Protein AF-A0A356E7Z2-F1 (afdb_monomer_lite)

pLDDT: mean 77.36, std 16.44, range [44.91, 97.31]

Secondary structure (DSSP, 8-state):
------SEEE-TTSS-EEE-TTTTS-HHHHHHHHHHTT--PPPTTSS---TT-HHHHHHHHHHHHHHHSTTHHHHHHHHTTS--GGGTT-TTTS-SSS--TT---TT----TTSSPP---SS-----TT-----TTSS---------

Sequence (147 aa):
KLKSMPPKLISDDGKHIVIRPLAYCKEKDIEKYSVIKKFPIIPCNLCGSQPNLQRQVVKEMLQKWDRQYPGRIETMFSAMQNVTLSHLCDPKLFDFKGIKRGQSISGVEGDIAFDKEELPTTPYVMDEDEEPSDFSAEKRINFKAVE

Structure (mmCIF, N/CA/C/O backbone):
data_AF-A0A356E7Z2-F1
#
_entry.id   AF-A0A356E7Z2-F1
#
loop_
_atom_site.group_PDB
_atom_site.id
_atom_site.type_symbol
_atom_site.label_atom_id
_atom_site.label_alt_id
_atom_site.label_comp_id
_atom_site.label_asym_id
_atom_site.label_entity_id
_atom_site.label_seq_id
_atom_site.pdbx_PDB_ins_code
_atom_site.Cartn_x
_atom_site.Cartn_y
_atom_site.Cartn_z
_atom_site.occupancy
_atom_site.B_iso_or_equiv
_atom_site.auth_seq_id
_atom_site.auth_comp_id
_atom_site.auth_asym_id
_atom_site.auth_atom_id
_atom_site.pdbx_PDB_model_num
ATOM 1 N N . LYS A 1 1 ? 14.498 4.094 -2.575 1.00 65.25 1 LYS A N 1
ATOM 2 C CA . LYS A 1 1 ? 13.998 2.696 -2.641 1.00 65.25 1 LYS A CA 1
ATOM 3 C C . LYS A 1 1 ? 12.510 2.717 -2.349 1.00 65.25 1 LYS A C 1
ATOM 5 O O . LYS A 1 1 ? 12.143 3.232 -1.300 1.00 65.25 1 LYS A O 1
ATOM 10 N N . LEU A 1 2 ? 11.685 2.189 -3.249 1.00 78.25 2 LEU A N 1
ATOM 11 C CA . LEU A 1 2 ? 10.263 1.996 -2.983 1.00 78.25 2 LEU A CA 1
ATOM 12 C C . LEU A 1 2 ? 10.115 0.801 -2.029 1.00 78.25 2 LEU A C 1
ATOM 14 O O . LEU A 1 2 ? 10.628 -0.278 -2.312 1.00 78.25 2 LEU A O 1
ATOM 18 N N . LYS A 1 3 ? 9.483 1.005 -0.873 1.00 79.38 3 LYS A N 1
ATOM 19 C CA . LYS A 1 3 ? 9.117 -0.069 0.054 1.00 79.38 3 LYS A CA 1
ATOM 20 C C . LYS A 1 3 ? 7.636 0.075 0.354 1.00 79.38 3 LYS A C 1
ATOM 22 O O . LYS A 1 3 ? 7.227 1.070 0.949 1.00 79.38 3 LYS A O 1
ATOM 27 N N . SER A 1 4 ? 6.842 -0.900 -0.064 1.00 80.00 4 SER A N 1
ATOM 28 C CA . SER A 1 4 ? 5.474 -1.020 0.424 1.00 80.00 4 SER A CA 1
ATOM 29 C C . SER A 1 4 ? 5.487 -1.594 1.845 1.00 80.00 4 SER A C 1
ATOM 31 O O . SER A 1 4 ? 6.489 -2.142 2.311 1.00 80.00 4 SER A O 1
ATOM 33 N N . MET A 1 5 ? 4.375 -1.450 2.562 1.00 84.69 5 MET A N 1
ATOM 34 C CA . MET A 1 5 ? 4.116 -2.174 3.805 1.00 84.69 5 MET A CA 1
ATOM 35 C C . MET A 1 5 ? 3.242 -3.395 3.471 1.00 84.69 5 MET A C 1
ATOM 37 O O . MET A 1 5 ? 2.025 -3.316 3.639 1.00 84.69 5 MET A O 1
ATOM 41 N N . PRO A 1 6 ? 3.816 -4.511 2.974 1.00 89.69 6 PRO A N 1
ATOM 42 C CA . PRO A 1 6 ? 3.029 -5.628 2.456 1.00 89.69 6 PRO A CA 1
ATOM 43 C C . PRO A 1 6 ? 2.195 -6.305 3.557 1.00 89.69 6 PRO A C 1
ATOM 45 O O . PRO A 1 6 ? 2.513 -6.172 4.743 1.00 89.69 6 PRO A O 1
ATOM 48 N N . PRO A 1 7 ? 1.152 -7.074 3.200 1.00 92.62 7 PRO A N 1
ATOM 49 C CA . PRO A 1 7 ? 0.306 -7.771 4.172 1.00 92.62 7 PRO A CA 1
ATOM 50 C C . PRO A 1 7 ? 1.072 -8.724 5.099 1.00 92.62 7 PRO A C 1
ATOM 52 O O . PRO A 1 7 ? 0.665 -8.941 6.238 1.00 92.62 7 PRO A O 1
ATOM 55 N N . LYS A 1 8 ? 2.194 -9.273 4.626 1.00 93.94 8 LYS A N 1
ATOM 56 C CA . LYS A 1 8 ? 3.084 -10.148 5.386 1.00 93.94 8 LYS A CA 1
ATOM 57 C C . LYS A 1 8 ? 4.529 -9.745 5.114 1.00 93.94 8 LYS A C 1
ATOM 59 O O . LYS A 1 8 ? 4.921 -9.643 3.955 1.00 93.94 8 LYS A O 1
ATOM 64 N N . LEU A 1 9 ? 5.315 -9.518 6.162 1.00 93.12 9 LEU A N 1
ATOM 65 C CA . LEU A 1 9 ? 6.764 -9.330 6.053 1.00 93.12 9 LEU A CA 1
ATOM 66 C C . LEU A 1 9 ? 7.493 -9.988 7.216 1.00 93.12 9 LEU A C 1
ATOM 68 O O . LEU A 1 9 ? 6.930 -10.166 8.293 1.00 93.12 9 LEU A O 1
ATOM 72 N N . ILE A 1 10 ? 8.761 -10.298 6.994 1.00 92.75 10 ILE A N 1
ATOM 73 C CA . ILE A 1 10 ? 9.694 -10.670 8.053 1.00 92.75 10 ILE A CA 1
ATOM 74 C C . ILE A 1 10 ? 10.286 -9.369 8.611 1.00 92.75 10 ILE A C 1
ATOM 76 O O . ILE A 1 10 ? 10.579 -8.446 7.850 1.00 92.75 10 ILE A O 1
ATOM 80 N N . SER A 1 11 ? 10.390 -9.275 9.933 1.00 90.75 11 SER A N 1
ATOM 81 C CA . SER A 1 11 ? 11.056 -8.172 10.629 1.00 90.75 11 SER A CA 1
ATOM 82 C C . SER A 1 11 ? 12.530 -8.084 10.222 1.00 90.75 11 SER A C 1
ATOM 84 O O . SER A 1 11 ? 13.140 -9.099 9.890 1.00 90.75 11 SER A O 1
ATOM 86 N N . ASP A 1 12 ? 13.121 -6.889 10.272 1.00 88.25 12 ASP A N 1
ATOM 87 C CA . ASP A 1 12 ? 14.522 -6.678 9.875 1.00 88.25 12 ASP A CA 1
ATOM 88 C C . ASP A 1 12 ? 15.506 -7.516 10.724 1.00 88.25 12 ASP A C 1
ATOM 90 O O . ASP A 1 12 ? 16.578 -7.882 10.251 1.00 88.25 12 ASP A O 1
ATOM 94 N N . ASP A 1 13 ? 15.127 -7.866 11.960 1.00 92.50 13 ASP A N 1
ATOM 95 C CA . ASP A 1 13 ? 15.891 -8.738 12.865 1.00 92.50 13 ASP A CA 1
ATOM 96 C C . ASP A 1 13 ? 15.662 -10.245 12.634 1.00 92.50 13 ASP A C 1
ATOM 98 O O . ASP A 1 13 ? 16.261 -11.073 13.321 1.00 92.50 13 ASP A O 1
ATOM 102 N N . GLY A 1 14 ? 14.778 -10.613 11.701 1.00 91.75 14 GLY A N 1
ATOM 103 C CA . GLY A 1 14 ? 14.445 -11.995 11.349 1.00 91.75 14 GLY A CA 1
ATOM 104 C C . GLY A 1 14 ? 13.639 -12.766 12.399 1.00 91.75 14 GLY A C 1
ATOM 105 O O . GLY A 1 14 ? 13.282 -13.916 12.155 1.00 91.75 14 GLY A O 1
ATOM 106 N N . LYS A 1 15 ? 13.330 -12.168 13.557 1.00 95.00 15 LYS A N 1
ATOM 107 C CA .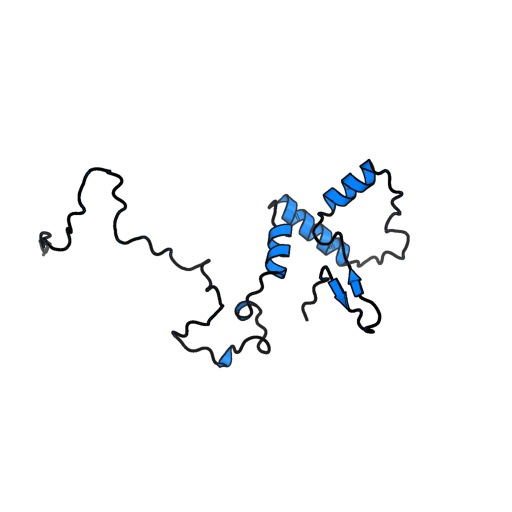 LYS A 1 15 ? 12.712 -12.882 14.690 1.00 95.00 15 LYS A CA 1
ATOM 108 C C . LYS A 1 15 ? 11.200 -12.986 14.588 1.00 95.00 15 LYS A C 1
ATOM 110 O O . LYS A 1 15 ? 10.603 -13.905 15.142 1.00 95.00 15 LYS A O 1
ATOM 115 N N . HIS A 1 16 ? 10.574 -12.039 13.897 1.00 95.62 16 HIS A N 1
ATOM 116 C CA . HIS A 1 16 ? 9.123 -11.927 13.843 1.00 95.62 16 HIS A CA 1
ATOM 117 C C . HIS A 1 16 ? 8.613 -11.880 12.411 1.00 95.62 16 HIS A C 1
ATOM 119 O O . HIS A 1 16 ? 9.234 -11.293 11.525 1.00 95.62 16 HIS A O 1
ATOM 125 N N . ILE A 1 17 ? 7.425 -12.446 12.209 1.00 95.00 17 ILE A N 1
ATOM 126 C CA . ILE A 1 17 ? 6.636 -12.258 10.996 1.00 95.00 17 ILE A CA 1
ATOM 127 C C . ILE A 1 17 ? 5.516 -11.279 11.335 1.00 95.00 17 ILE A C 1
ATOM 129 O O . ILE A 1 17 ? 4.648 -11.569 12.155 1.00 95.00 17 ILE A O 1
ATOM 133 N N . VAL A 1 18 ? 5.530 -10.115 10.695 1.00 93.81 18 VAL A N 1
ATOM 134 C CA . VAL A 1 18 ? 4.476 -9.110 10.824 1.00 93.81 18 VAL A CA 1
ATOM 135 C C . VAL A 1 18 ? 3.359 -9.459 9.849 1.00 93.81 18 VAL A C 1
ATOM 137 O O . VAL A 1 18 ? 3.582 -9.504 8.637 1.00 93.81 18 VAL A O 1
ATOM 140 N N . ILE A 1 19 ? 2.155 -9.672 10.380 1.00 95.25 19 ILE A N 1
ATOM 141 C CA . ILE A 1 19 ? 0.929 -9.877 9.604 1.00 95.25 19 ILE A CA 1
ATOM 142 C C . ILE A 1 19 ? 0.005 -8.664 9.743 1.00 95.25 19 ILE A C 1
ATOM 144 O O . ILE A 1 19 ? -0.178 -8.123 10.832 1.00 95.25 19 ILE A O 1
ATOM 148 N N . ARG A 1 20 ? -0.583 -8.222 8.629 1.00 94.31 20 ARG A N 1
ATOM 149 C CA . ARG A 1 20 ? -1.535 -7.107 8.562 1.00 94.31 20 ARG A CA 1
ATOM 150 C C . ARG A 1 20 ? -2.880 -7.619 8.041 1.00 94.31 20 ARG A C 1
ATOM 152 O O . ARG A 1 20 ? -3.137 -7.517 6.843 1.00 94.31 20 ARG A O 1
ATOM 159 N N . PRO A 1 21 ? -3.751 -8.161 8.910 1.00 94.75 21 PRO A N 1
ATOM 160 C CA . PRO A 1 21 ? -5.015 -8.767 8.479 1.00 94.75 21 PRO A CA 1
ATOM 161 C C . PRO A 1 21 ? -5.970 -7.767 7.812 1.00 94.75 21 PRO A C 1
ATOM 163 O O . PRO A 1 21 ? -6.780 -8.153 6.981 1.00 94.75 21 PRO A O 1
ATOM 166 N N . LEU A 1 22 ? -5.843 -6.475 8.129 1.00 94.06 22 LEU A N 1
ATOM 167 C CA . LEU A 1 22 ? -6.682 -5.405 7.584 1.00 94.06 22 LEU A CA 1
ATOM 168 C C . LEU A 1 22 ? -6.072 -4.708 6.355 1.00 94.06 22 LEU A C 1
ATOM 170 O O . LEU A 1 22 ? -6.532 -3.635 5.982 1.00 94.06 22 LEU A O 1
ATOM 174 N N . ALA A 1 23 ? -5.034 -5.275 5.727 1.00 91.12 23 ALA A N 1
ATOM 175 C CA . ALA A 1 23 ? -4.329 -4.626 4.613 1.00 91.12 23 ALA A CA 1
ATOM 176 C C . ALA A 1 23 ? -5.222 -4.321 3.394 1.00 91.12 23 ALA A C 1
ATOM 178 O O . ALA A 1 23 ? -4.914 -3.409 2.635 1.00 91.12 23 ALA A O 1
ATOM 179 N N . TYR A 1 24 ? -6.316 -5.066 3.227 1.00 90.19 24 TYR A N 1
ATOM 180 C CA . TYR A 1 24 ? -7.272 -4.919 2.125 1.00 90.19 24 TYR A CA 1
ATOM 181 C C . TYR A 1 24 ? -8.554 -4.175 2.529 1.00 90.19 24 TYR A C 1
ATOM 183 O O . TYR A 1 24 ? -9.450 -3.989 1.710 1.00 90.19 24 TYR A O 1
ATOM 191 N N . CYS A 1 25 ? -8.676 -3.775 3.796 1.00 91.81 25 CYS A N 1
ATOM 192 C CA . CYS A 1 25 ? -9.866 -3.110 4.310 1.00 91.81 25 CYS A CA 1
ATOM 193 C C . CYS A 1 25 ? -9.737 -1.592 4.146 1.00 91.81 25 CYS A C 1
ATOM 195 O O . CYS A 1 25 ? -8.719 -1.003 4.513 1.00 91.81 25 CYS A O 1
ATOM 197 N N . LYS A 1 26 ? -10.791 -0.936 3.645 1.00 89.81 26 LYS A N 1
ATOM 198 C CA . LYS A 1 26 ? -10.816 0.527 3.536 1.00 89.81 26 LYS A CA 1
ATOM 199 C C . LYS A 1 26 ? -10.896 1.155 4.923 1.00 89.81 26 LYS A C 1
ATOM 201 O O . LYS A 1 26 ? -11.627 0.683 5.791 1.00 89.81 26 LYS A O 1
ATOM 206 N N . GLU A 1 27 ? -10.217 2.284 5.106 1.00 89.81 27 GLU A N 1
ATOM 207 C CA . GLU A 1 27 ? -10.217 3.011 6.383 1.00 89.81 27 GLU A CA 1
ATOM 208 C C . GLU A 1 27 ? -11.640 3.396 6.831 1.00 89.81 27 GLU A C 1
ATOM 210 O O . GLU A 1 27 ? -12.002 3.180 7.985 1.00 89.81 27 GLU A O 1
ATOM 215 N N . LYS A 1 28 ? -12.480 3.859 5.891 1.00 90.44 28 LYS A N 1
ATOM 216 C CA . LYS A 1 28 ? -13.893 4.213 6.133 1.00 90.44 28 LYS A CA 1
ATOM 217 C C . LYS A 1 28 ? -14.715 3.031 6.668 1.00 90.44 28 LYS A C 1
ATOM 219 O O . LYS A 1 28 ? -15.641 3.226 7.452 1.00 90.44 28 LYS A O 1
ATOM 224 N N . ASP A 1 29 ? -14.397 1.812 6.241 1.00 93.38 29 ASP A N 1
ATOM 225 C CA . ASP A 1 29 ? -15.139 0.614 6.644 1.00 93.38 29 ASP A CA 1
ATOM 226 C C . ASP A 1 29 ? -14.691 0.128 8.023 1.00 93.38 29 ASP A C 1
ATOM 228 O O . ASP A 1 29 ? -15.527 -0.254 8.841 1.00 93.38 29 ASP A O 1
ATOM 232 N N . ILE A 1 30 ? -13.391 0.227 8.324 1.00 94.06 30 ILE A N 1
ATOM 233 C CA . ILE A 1 30 ? -12.850 -0.040 9.664 1.00 94.06 30 ILE A CA 1
ATOM 234 C C . ILE A 1 30 ? -13.462 0.930 10.683 1.00 94.06 30 ILE A C 1
ATOM 236 O O . ILE A 1 30 ? -13.866 0.506 11.766 1.00 94.06 30 ILE A O 1
ATOM 240 N N . GLU A 1 31 ? -13.584 2.211 10.328 1.00 92.62 31 GLU A N 1
ATOM 241 C CA . GLU A 1 31 ? -14.219 3.226 11.170 1.00 92.62 31 GLU A CA 1
ATOM 242 C C . GLU A 1 3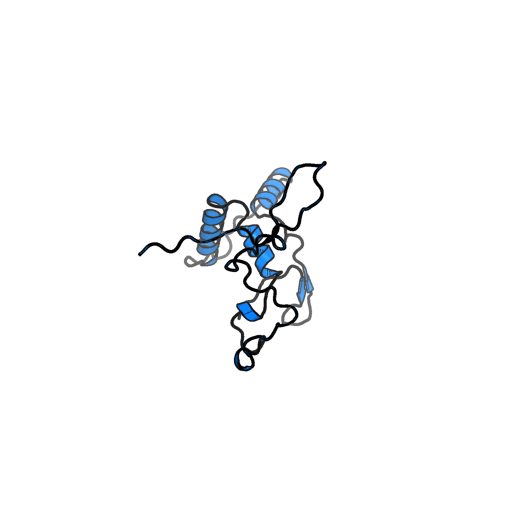1 ? -15.682 2.868 11.469 1.00 92.62 31 GLU A C 1
ATOM 244 O O . GLU A 1 31 ? -16.054 2.726 12.636 1.00 92.62 31 GLU A O 1
ATOM 249 N N . LYS A 1 32 ? -16.499 2.604 10.441 1.00 95.25 32 LYS A N 1
ATOM 250 C CA . LYS A 1 32 ? -17.899 2.173 10.624 1.00 95.25 32 LYS A CA 1
ATOM 251 C C . LYS A 1 32 ? -18.005 0.911 11.479 1.00 95.25 32 LYS A C 1
ATOM 253 O O . LYS A 1 32 ? -18.833 0.846 12.388 1.00 95.25 32 LYS A O 1
ATOM 258 N N . TYR A 1 33 ? -17.154 -0.079 11.214 1.00 96.00 33 TYR A N 1
ATOM 259 C CA . TYR A 1 33 ? -17.121 -1.324 11.976 1.00 96.00 33 TYR A CA 1
ATOM 260 C C . TYR A 1 33 ? -16.793 -1.074 13.452 1.00 96.00 33 TYR A C 1
ATOM 262 O O . TYR A 1 33 ? -17.436 -1.650 14.332 1.00 96.00 33 TYR A O 1
ATOM 270 N N . SER A 1 34 ? -15.849 -0.172 13.735 1.00 95.69 34 SER A N 1
ATOM 271 C CA . SER A 1 34 ? -15.462 0.179 15.102 1.00 95.69 34 SER A CA 1
ATOM 272 C C . SER A 1 34 ? -16.590 0.835 15.897 1.00 95.69 34 SER A C 1
ATOM 274 O O . SER A 1 34 ? -16.777 0.498 17.067 1.00 95.69 34 SER A O 1
ATOM 276 N N . VAL A 1 35 ? -17.400 1.679 15.248 1.00 95.19 35 VAL A N 1
ATOM 277 C CA . VAL A 1 35 ? -18.583 2.310 15.851 1.00 95.19 35 VAL A CA 1
ATOM 278 C C . VAL A 1 35 ? -19.654 1.265 16.161 1.00 95.19 35 VAL A C 1
ATOM 280 O O . VAL A 1 35 ? -20.156 1.214 17.283 1.00 95.19 35 VAL A O 1
ATOM 283 N N . ILE A 1 36 ? -19.964 0.381 15.206 1.00 97.06 36 ILE A N 1
ATOM 284 C CA . ILE A 1 36 ? -20.970 -0.683 15.383 1.00 97.06 36 ILE A CA 1
ATOM 285 C C . ILE A 1 36 ? -20.570 -1.632 16.518 1.00 97.06 36 ILE A C 1
ATOM 287 O O . ILE A 1 36 ? -21.403 -2.017 17.338 1.00 97.06 36 ILE A O 1
ATOM 291 N N . LYS A 1 37 ? -19.287 -2.004 16.583 1.00 97.31 37 LYS A N 1
ATOM 292 C CA . LYS A 1 37 ? -18.747 -2.880 17.630 1.00 97.31 37 LYS A CA 1
ATOM 293 C C . LYS A 1 37 ? -18.453 -2.163 18.946 1.00 97.31 37 LYS A C 1
ATOM 295 O O . LYS A 1 37 ? -18.132 -2.841 19.917 1.00 97.31 37 LYS A O 1
ATOM 300 N N . LYS A 1 38 ? -18.606 -0.836 18.997 1.00 96.44 38 LYS A N 1
ATOM 301 C CA . LYS A 1 38 ? -18.359 0.003 20.178 1.00 96.44 38 LYS A CA 1
ATOM 302 C C . LYS A 1 38 ? -16.950 -0.192 20.754 1.00 96.44 38 LYS A C 1
ATOM 304 O O . LYS A 1 38 ? -16.780 -0.268 21.969 1.00 96.44 38 LYS A O 1
ATOM 309 N N . PHE A 1 39 ? -15.937 -0.295 19.891 1.00 95.19 39 PHE A N 1
ATOM 310 C CA . PHE A 1 39 ? -14.556 -0.363 20.368 1.00 95.19 39 PHE A CA 1
ATOM 311 C C . PHE A 1 39 ? -14.136 0.978 20.990 1.00 95.19 39 PHE A C 1
ATOM 313 O O . PHE A 1 39 ? -14.467 2.029 20.436 1.00 95.19 39 PHE A O 1
ATOM 320 N N . PRO A 1 40 ? -13.393 0.978 22.112 1.00 92.00 40 PRO A N 1
ATOM 321 C CA . PRO A 1 40 ? -12.829 2.205 22.657 1.00 92.00 40 PRO A CA 1
ATOM 322 C C . PRO A 1 40 ? -11.731 2.719 21.716 1.00 92.00 40 PRO A C 1
ATOM 324 O O . PRO A 1 40 ? -10.702 2.071 21.530 1.00 92.00 40 PRO A O 1
ATOM 327 N N . ILE A 1 41 ? -11.956 3.883 21.105 1.00 87.38 41 ILE A N 1
ATOM 328 C CA . ILE A 1 41 ? -10.998 4.520 20.195 1.00 87.38 41 ILE A CA 1
ATOM 329 C C . ILE A 1 41 ? -10.182 5.544 20.981 1.00 87.38 41 ILE A C 1
ATOM 331 O O . ILE A 1 41 ? -10.734 6.482 21.553 1.00 87.38 41 ILE A O 1
ATOM 335 N N . ILE A 1 42 ? -8.859 5.379 20.989 1.00 86.25 42 ILE A N 1
ATOM 336 C CA . ILE A 1 42 ? -7.931 6.338 21.596 1.00 86.25 42 ILE A CA 1
ATOM 337 C C . ILE A 1 42 ? -7.507 7.346 20.520 1.00 86.25 42 ILE A C 1
ATOM 339 O O . ILE A 1 42 ? -7.042 6.930 19.454 1.00 86.25 42 ILE A O 1
ATOM 343 N N . PRO A 1 43 ? -7.644 8.662 20.757 1.00 75.12 43 PRO A N 1
ATOM 344 C CA . PRO A 1 43 ? -7.280 9.657 19.763 1.00 75.12 43 PRO A CA 1
ATOM 345 C C . PRO A 1 43 ? -5.757 9.694 19.542 1.00 75.12 43 PRO A C 1
ATOM 347 O O . PRO A 1 43 ? -4.951 9.599 20.467 1.00 75.12 43 PRO A O 1
ATOM 350 N N . CYS A 1 44 ? -5.351 9.847 18.279 1.00 68.06 44 CYS A N 1
ATOM 351 C CA . CYS A 1 44 ? -3.947 9.815 17.841 1.00 68.06 44 CYS A CA 1
ATOM 352 C C . CYS A 1 44 ? -3.155 11.100 18.192 1.00 68.06 44 CYS A C 1
ATOM 354 O O . CYS A 1 44 ? -2.078 11.346 17.655 1.00 68.06 44 CYS A O 1
ATOM 356 N N . ASN A 1 45 ? -3.676 11.936 19.088 1.00 66.25 45 ASN A N 1
ATOM 357 C CA . ASN A 1 45 ? -3.025 13.144 19.601 1.00 66.25 45 ASN A CA 1
ATOM 358 C C . ASN A 1 45 ? -2.204 12.888 20.882 1.00 66.25 45 ASN A C 1
ATOM 360 O O . ASN A 1 45 ? -1.469 13.774 21.307 1.00 66.25 45 ASN A O 1
ATOM 364 N N . LEU A 1 46 ? -2.296 11.695 21.488 1.00 62.88 46 LEU A N 1
ATOM 365 C CA . LEU A 1 46 ? -1.601 11.376 22.745 1.00 62.88 46 LEU A CA 1
ATOM 366 C C . LEU A 1 46 ? -0.085 11.163 22.594 1.00 62.88 46 LEU A C 1
ATOM 368 O O . LEU A 1 46 ? 0.665 11.407 23.534 1.00 62.88 46 LEU A O 1
ATOM 372 N N . CYS A 1 47 ? 0.386 10.695 21.436 1.00 59.28 47 CYS A N 1
ATOM 373 C CA . CYS A 1 47 ? 1.795 10.365 21.216 1.00 59.28 47 CYS A CA 1
ATOM 374 C C . CYS A 1 47 ? 2.453 11.431 20.335 1.00 59.28 47 CYS A C 1
ATOM 376 O O . CYS A 1 47 ? 2.566 11.246 19.127 1.00 59.28 47 CYS A O 1
ATOM 378 N N . GLY A 1 48 ? 2.831 12.565 20.941 1.00 55.28 48 GLY A N 1
ATOM 379 C CA . GLY A 1 48 ? 3.775 13.540 20.377 1.00 55.28 48 GLY A CA 1
ATOM 380 C C . GLY A 1 48 ? 3.601 13.825 18.885 1.00 55.28 48 GLY A C 1
ATOM 381 O O . GLY A 1 48 ? 4.575 13.740 18.138 1.00 55.28 48 GLY A O 1
ATOM 382 N N . SER A 1 49 ? 2.369 14.099 18.440 1.00 57.94 49 SER A N 1
ATOM 383 C CA . SER A 1 49 ? 2.040 14.333 17.034 1.00 57.94 49 SER A CA 1
ATOM 384 C C . SER A 1 49 ? 2.839 15.529 16.519 1.00 57.94 49 SER A C 1
ATOM 386 O O . SER A 1 49 ? 2.480 16.680 16.758 1.00 57.94 49 SER A O 1
ATOM 388 N N . GLN A 1 50 ? 3.972 15.241 15.875 1.00 62.81 50 GLN A N 1
ATOM 389 C CA . GLN A 1 50 ? 4.891 16.251 15.372 1.00 62.81 50 GLN A CA 1
ATOM 390 C C . GLN A 1 50 ? 4.169 17.152 14.354 1.00 62.81 50 GLN A C 1
ATOM 392 O O . GLN A 1 50 ? 3.464 16.641 13.481 1.00 62.81 50 GLN A O 1
ATOM 397 N N . PRO A 1 51 ? 4.375 18.478 14.410 1.00 57.78 51 PRO A N 1
ATOM 398 C CA . PRO A 1 51 ? 3.643 19.452 13.594 1.00 57.78 51 PRO A CA 1
ATOM 399 C C . PRO A 1 51 ? 3.903 19.345 12.079 1.00 57.78 51 PRO A C 1
ATOM 401 O O . PRO A 1 51 ? 3.155 19.913 11.296 1.00 57.78 51 PRO A O 1
ATOM 404 N N . ASN A 1 52 ? 4.910 18.576 11.648 1.00 59.69 52 ASN A N 1
ATOM 405 C CA . ASN A 1 52 ? 5.274 18.380 10.239 1.00 59.69 52 ASN A CA 1
ATOM 406 C C . ASN A 1 52 ? 4.985 16.953 9.754 1.00 59.69 52 ASN A C 1
ATOM 408 O O . ASN A 1 52 ? 5.795 16.338 9.053 1.00 59.69 52 ASN A O 1
ATOM 412 N N . LEU A 1 53 ? 3.847 16.381 10.157 1.00 70.00 53 LEU A N 1
ATOM 413 C CA . LEU A 1 53 ? 3.484 15.027 9.757 1.00 70.00 53 LEU A CA 1
ATOM 414 C C . LEU A 1 53 ? 3.084 15.000 8.273 1.00 70.00 53 LEU A C 1
ATOM 416 O O . LEU A 1 53 ? 1.913 15.103 7.916 1.00 70.00 53 LEU A O 1
ATOM 420 N N . GLN A 1 54 ? 4.066 14.756 7.402 1.00 80.88 54 GLN A N 1
ATOM 421 C CA . GLN A 1 54 ? 3.869 14.473 5.970 1.00 80.88 54 GLN A CA 1
ATOM 422 C C . GLN A 1 54 ? 2.789 13.404 5.735 1.00 80.88 54 GLN A C 1
ATOM 424 O O . GLN A 1 54 ? 2.069 13.424 4.742 1.00 80.88 54 GLN A O 1
ATOM 429 N N . ARG A 1 55 ? 2.608 12.500 6.706 1.00 83.00 55 ARG A N 1
ATOM 430 C CA . ARG A 1 55 ? 1.545 11.495 6.700 1.00 83.00 55 ARG A CA 1
ATOM 431 C C . ARG A 1 55 ? 0.137 12.093 6.622 1.00 83.00 55 ARG A C 1
ATOM 433 O O . ARG A 1 55 ? -0.694 11.535 5.914 1.00 83.00 55 ARG A O 1
ATOM 440 N N . GLN A 1 56 ? -0.147 13.177 7.346 1.00 82.75 56 GLN A N 1
ATOM 441 C CA . GLN A 1 56 ? -1.467 13.816 7.309 1.00 82.75 56 GLN A CA 1
ATOM 442 C C . GLN A 1 56 ? -1.703 14.478 5.949 1.00 82.75 56 GLN A C 1
ATOM 444 O O . GLN A 1 56 ? -2.740 14.242 5.336 1.00 82.75 56 GLN A O 1
ATOM 449 N N . VAL A 1 57 ? -0.694 15.180 5.423 1.00 87.62 57 VAL A N 1
ATOM 450 C CA . VAL A 1 57 ? -0.746 15.816 4.096 1.00 87.62 57 VAL A CA 1
ATOM 451 C C . VAL A 1 57 ? -1.012 14.786 2.993 1.00 87.62 57 VAL A C 1
ATOM 453 O O . VAL A 1 57 ? -1.915 14.962 2.176 1.00 87.62 57 VAL A O 1
ATOM 456 N N . VAL A 1 58 ? -0.280 13.667 2.995 1.00 89.31 58 VAL A N 1
ATOM 457 C CA . VAL A 1 58 ? -0.484 12.581 2.020 1.00 89.31 58 VAL A CA 1
ATOM 458 C C . VAL A 1 58 ? -1.867 11.944 2.180 1.00 89.31 58 VAL A C 1
ATOM 460 O O . VAL A 1 58 ? -2.533 11.677 1.180 1.00 89.31 58 VAL A O 1
ATOM 463 N N . LYS A 1 59 ? -2.335 11.732 3.418 1.00 88.00 59 LYS A N 1
ATOM 464 C CA . LYS A 1 59 ? -3.679 11.197 3.679 1.00 88.00 59 LYS A CA 1
ATOM 465 C C . LYS A 1 59 ? -4.759 12.107 3.092 1.00 88.00 59 LYS A C 1
ATOM 467 O O . LYS A 1 59 ? -5.642 11.617 2.393 1.00 88.00 59 LYS A O 1
ATOM 472 N N . GLU A 1 60 ? -4.671 13.414 3.319 1.00 90.19 60 GLU A N 1
ATOM 473 C CA . GLU A 1 60 ? -5.616 14.381 2.756 1.00 90.19 60 GLU A CA 1
ATOM 474 C C . GLU A 1 60 ? -5.581 14.411 1.227 1.00 90.19 60 GLU A C 1
ATOM 476 O O . GLU A 1 60 ? -6.634 14.465 0.592 1.00 90.19 60 GLU A O 1
ATOM 481 N N . MET A 1 61 ? -4.391 14.355 0.624 1.00 92.31 61 MET A N 1
ATOM 482 C CA . MET A 1 61 ? -4.231 14.307 -0.831 1.00 92.31 61 MET A CA 1
ATOM 483 C C . MET A 1 61 ? -4.948 13.089 -1.430 1.00 92.31 61 MET A C 1
ATOM 485 O O . MET A 1 61 ? -5.745 13.238 -2.357 1.00 92.31 61 MET A O 1
ATOM 489 N N . LEU A 1 62 ? -4.724 11.899 -0.864 1.00 90.69 62 LEU A N 1
ATOM 490 C CA . LEU A 1 62 ? -5.366 10.664 -1.321 1.00 90.69 62 LEU A CA 1
ATOM 491 C C . LEU A 1 62 ? -6.887 10.712 -1.135 1.00 90.69 62 LEU A C 1
ATOM 493 O O . LEU A 1 62 ? -7.628 10.344 -2.041 1.00 90.69 62 LEU A O 1
ATOM 497 N N . GLN A 1 63 ? -7.367 11.226 0.001 1.00 90.00 63 GLN A N 1
ATOM 498 C CA . GLN A 1 63 ? -8.803 11.380 0.253 1.00 90.00 63 GLN A CA 1
ATOM 499 C C . GLN A 1 63 ? -9.472 12.366 -0.713 1.00 90.00 63 GLN A C 1
ATOM 501 O O . GLN A 1 63 ? -10.611 12.143 -1.129 1.00 90.00 63 GLN A O 1
ATOM 506 N N . LYS A 1 64 ? -8.783 13.454 -1.081 1.00 92.56 64 LYS A N 1
ATOM 507 C CA . LYS A 1 64 ? -9.268 14.407 -2.090 1.00 92.56 64 LYS A CA 1
ATOM 508 C C . LYS A 1 64 ? -9.371 13.743 -3.463 1.00 92.56 64 LYS A C 1
ATOM 510 O O . LYS A 1 64 ? -10.396 13.906 -4.121 1.00 92.56 64 LYS A O 1
ATOM 515 N N . TRP A 1 65 ? -8.367 12.965 -3.869 1.00 91.38 65 TRP A N 1
ATOM 516 C CA . TRP A 1 65 ? -8.410 12.216 -5.127 1.00 91.38 65 TRP A CA 1
ATOM 517 C C . TRP A 1 65 ? -9.504 11.151 -5.161 1.00 91.38 65 TRP A C 1
ATOM 519 O O . TRP A 1 65 ? -10.212 11.084 -6.157 1.00 91.38 65 TRP A O 1
ATOM 529 N N . ASP A 1 66 ? -9.699 10.386 -4.085 1.00 90.19 66 ASP A N 1
ATOM 530 C CA . ASP A 1 66 ? -10.786 9.396 -3.981 1.00 90.19 66 ASP A CA 1
ATOM 531 C C . ASP A 1 66 ? -12.172 10.043 -4.094 1.00 90.19 66 ASP A C 1
ATOM 533 O O . ASP A 1 66 ? -13.081 9.500 -4.713 1.00 90.19 66 ASP A O 1
ATOM 537 N N . ARG A 1 67 ? -12.344 11.249 -3.533 1.00 90.69 67 ARG A N 1
ATOM 538 C CA . ARG A 1 67 ? -13.604 11.995 -3.656 1.00 90.69 67 ARG A CA 1
ATOM 539 C C . ARG A 1 67 ? -13.863 12.472 -5.086 1.00 90.69 67 ARG A C 1
ATOM 541 O O . ARG A 1 67 ? -15.014 12.494 -5.503 1.00 90.69 67 ARG A O 1
ATOM 548 N N . GLN A 1 68 ? -12.822 12.895 -5.801 1.00 93.44 68 GLN A N 1
ATOM 549 C CA . GLN A 1 68 ? -12.942 13.354 -7.189 1.00 93.44 68 GLN A CA 1
ATOM 550 C C . GLN A 1 68 ? -13.109 12.185 -8.168 1.00 93.44 68 GLN A C 1
ATOM 552 O O . GLN A 1 68 ? -13.851 12.300 -9.136 1.00 93.44 68 GLN A O 1
ATOM 557 N N . TYR A 1 69 ? -12.435 11.065 -7.901 1.00 92.19 69 TYR A N 1
ATOM 558 C CA . TYR A 1 69 ? -12.419 9.869 -8.735 1.00 92.19 69 TYR A CA 1
ATOM 559 C C . TYR A 1 69 ? -12.572 8.625 -7.846 1.00 92.19 69 TYR A C 1
ATOM 561 O O . TYR A 1 69 ? -11.564 8.059 -7.405 1.00 92.19 69 TYR A O 1
ATOM 569 N N . PRO A 1 70 ? -13.816 8.198 -7.567 1.00 89.62 70 PRO A N 1
ATOM 570 C CA . PRO A 1 70 ? -14.080 7.027 -6.737 1.00 89.62 70 PRO A CA 1
ATOM 571 C C . PRO A 1 70 ? -13.384 5.779 -7.286 1.00 89.62 70 PRO A C 1
ATOM 573 O O . PRO A 1 70 ? -13.433 5.524 -8.488 1.00 89.62 70 PRO A O 1
ATOM 576 N N . GLY A 1 71 ? -12.741 4.993 -6.420 1.00 87.19 71 GLY A N 1
ATOM 577 C CA . GLY A 1 71 ? -12.034 3.769 -6.827 1.00 87.19 71 GLY A CA 1
ATOM 578 C C . GLY A 1 71 ? -10.543 3.967 -7.124 1.00 87.19 71 GLY A C 1
ATOM 579 O O . GLY A 1 71 ? -9.814 3.000 -7.348 1.00 87.19 71 GLY A O 1
ATOM 580 N N . ARG A 1 72 ? -10.056 5.215 -7.136 1.00 89.00 72 ARG A N 1
ATOM 581 C CA . ARG A 1 72 ? -8.670 5.514 -7.519 1.00 89.00 72 ARG A CA 1
ATOM 582 C C . ARG A 1 72 ? -7.648 4.997 -6.511 1.00 89.00 72 ARG A C 1
ATOM 584 O O . ARG A 1 72 ? -6.574 4.564 -6.921 1.00 89.00 72 ARG A O 1
ATOM 591 N N . ILE A 1 73 ? -7.963 5.010 -5.215 1.00 88.19 73 ILE A N 1
ATOM 592 C CA . ILE A 1 73 ? -7.066 4.455 -4.189 1.00 88.19 73 ILE A CA 1
ATOM 593 C C . ILE A 1 73 ? -6.903 2.943 -4.391 1.00 88.19 73 ILE A C 1
ATOM 595 O O . ILE A 1 73 ? -5.801 2.417 -4.256 1.00 88.19 73 ILE A O 1
ATOM 599 N N . GLU A 1 74 ? -7.977 2.250 -4.756 1.00 89.31 74 GLU A N 1
ATOM 600 C CA . GLU A 1 74 ? -7.999 0.819 -5.034 1.00 89.31 74 GLU A CA 1
ATOM 601 C C . GLU A 1 74 ? -7.186 0.499 -6.284 1.00 89.31 74 GLU A C 1
ATOM 603 O O . GLU A 1 74 ? -6.330 -0.378 -6.232 1.00 89.31 74 GLU A O 1
ATOM 608 N N . THR A 1 75 ? -7.360 1.265 -7.366 1.00 90.00 75 THR A N 1
ATOM 609 C CA . THR A 1 75 ? -6.525 1.138 -8.568 1.00 90.00 75 THR A CA 1
ATOM 610 C C . THR A 1 75 ? -5.046 1.351 -8.248 1.00 90.00 75 THR A C 1
ATOM 612 O O . THR A 1 75 ? -4.210 0.567 -8.687 1.00 90.00 75 THR A O 1
ATOM 615 N N . MET A 1 76 ? -4.706 2.367 -7.445 1.00 89.06 76 MET A N 1
ATOM 616 C CA . MET A 1 76 ? -3.324 2.598 -7.009 1.00 89.06 76 MET A CA 1
ATOM 617 C C . MET A 1 76 ? -2.783 1.421 -6.187 1.00 89.06 76 MET A C 1
ATOM 619 O O . MET A 1 76 ? -1.642 1.010 -6.384 1.00 89.06 76 MET A O 1
ATOM 623 N N . PHE A 1 77 ? -3.589 0.855 -5.286 1.00 88.88 77 PHE A N 1
ATOM 624 C CA . PHE A 1 77 ? -3.197 -0.314 -4.501 1.00 88.88 77 PHE A CA 1
ATOM 625 C C . PHE A 1 77 ? -2.996 -1.558 -5.378 1.00 88.88 77 PHE A C 1
ATOM 627 O O . PHE A 1 77 ? -1.995 -2.256 -5.219 1.00 88.88 77 PHE A O 1
ATOM 634 N N . SER A 1 78 ? -3.885 -1.806 -6.342 1.00 89.38 78 SER A N 1
ATOM 635 C CA . SER A 1 78 ? -3.735 -2.880 -7.329 1.00 89.38 78 SER A CA 1
ATOM 636 C C . SER A 1 78 ? -2.489 -2.687 -8.198 1.00 89.38 78 SER A C 1
ATOM 638 O O . SER A 1 78 ? -1.749 -3.641 -8.426 1.00 89.38 78 SER A O 1
ATOM 640 N N . ALA A 1 79 ? -2.184 -1.453 -8.611 1.00 89.31 79 ALA A N 1
ATOM 641 C CA . ALA A 1 79 ? -0.974 -1.139 -9.372 1.00 89.31 79 ALA A CA 1
ATOM 642 C C . ALA A 1 79 ? 0.314 -1.438 -8.584 1.00 89.31 79 ALA A C 1
ATOM 644 O O . ALA A 1 79 ? 1.319 -1.836 -9.162 1.00 89.31 79 ALA A O 1
ATOM 645 N N . MET A 1 80 ? 0.296 -1.318 -7.252 1.00 87.56 80 MET A N 1
ATOM 646 C CA . MET A 1 80 ? 1.442 -1.714 -6.421 1.00 87.56 80 MET A CA 1
ATOM 647 C C . MET A 1 80 ? 1.683 -3.232 -6.391 1.00 87.56 80 MET A C 1
ATOM 649 O O . MET A 1 80 ? 2.772 -3.655 -6.002 1.00 87.56 80 MET A O 1
ATOM 653 N N . GLN A 1 81 ? 0.685 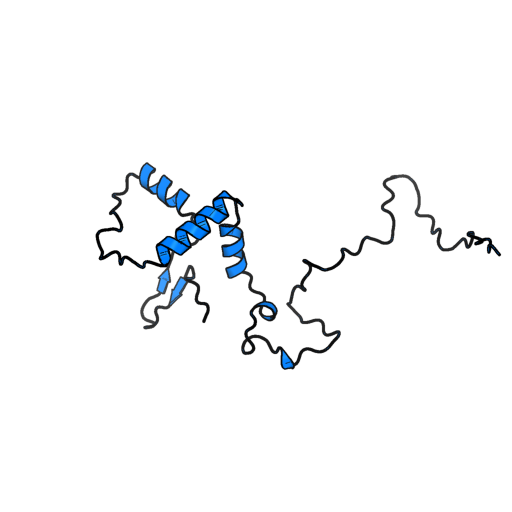-4.046 -6.741 1.00 86.50 81 GLN A N 1
ATOM 654 C CA . GLN A 1 81 ? 0.791 -5.508 -6.806 1.00 86.50 81 GLN A CA 1
ATOM 655 C C . GLN A 1 81 ? 1.165 -5.991 -8.212 1.00 86.50 81 GLN A C 1
ATOM 657 O O . GLN A 1 81 ? 1.897 -6.968 -8.343 1.00 86.50 81 GLN A O 1
ATOM 662 N N . ASN A 1 82 ? 0.706 -5.278 -9.242 1.00 87.94 82 ASN A N 1
ATOM 663 C CA . ASN A 1 82 ? 0.906 -5.609 -10.650 1.00 87.94 82 ASN A CA 1
ATOM 664 C C . ASN A 1 82 ? 1.946 -4.673 -11.268 1.00 87.94 82 ASN A C 1
ATOM 666 O O . ASN A 1 82 ? 1.608 -3.661 -11.878 1.00 87.94 82 ASN A O 1
ATOM 670 N N . VAL A 1 83 ? 3.223 -4.986 -11.057 1.00 86.50 83 VAL A N 1
ATOM 671 C CA . VAL A 1 83 ? 4.322 -4.087 -11.412 1.00 86.50 83 VAL A CA 1
ATOM 672 C C . VAL A 1 83 ? 5.083 -4.586 -12.634 1.00 86.50 83 VAL A C 1
ATOM 674 O O . VAL A 1 83 ? 5.710 -5.643 -12.596 1.00 86.50 83 VAL A O 1
ATOM 677 N N . THR A 1 84 ? 5.107 -3.774 -13.687 1.00 86.44 84 THR A N 1
ATOM 678 C CA . THR A 1 84 ? 5.881 -4.044 -14.903 1.00 86.44 84 THR A CA 1
ATOM 679 C C . THR A 1 84 ? 7.290 -3.462 -14.770 1.00 86.44 84 THR A C 1
ATOM 681 O O . THR A 1 84 ? 7.467 -2.246 -14.676 1.00 86.44 84 THR A O 1
ATOM 684 N N . LEU A 1 85 ? 8.315 -4.321 -14.758 1.00 85.38 85 LEU A N 1
ATOM 685 C CA . LEU A 1 85 ? 9.706 -3.914 -14.496 1.00 85.38 85 LEU A CA 1
ATOM 686 C C . LEU A 1 85 ? 10.266 -2.928 -15.533 1.00 85.38 85 LEU A C 1
ATOM 688 O O . LEU A 1 85 ? 11.031 -2.037 -15.165 1.00 85.38 85 LEU A O 1
ATOM 692 N N . SER A 1 86 ? 9.850 -3.037 -16.799 1.00 84.00 86 SER A N 1
ATOM 693 C CA . SER A 1 86 ? 10.239 -2.102 -17.864 1.00 84.00 86 SER A CA 1
ATOM 694 C C . SER A 1 86 ? 9.782 -0.664 -17.590 1.00 84.00 86 SER A C 1
ATOM 696 O O . SER A 1 86 ? 10.450 0.277 -18.003 1.00 84.00 86 SER A O 1
ATOM 698 N N . HIS A 1 87 ? 8.686 -0.476 -16.850 1.00 84.62 87 HIS A N 1
ATOM 699 C CA . HIS A 1 87 ? 8.121 0.840 -16.532 1.00 84.62 87 HIS A CA 1
ATOM 700 C C . HIS A 1 87 ? 8.600 1.403 -15.182 1.00 84.62 87 HIS A C 1
ATOM 702 O O . HIS A 1 87 ? 8.290 2.542 -14.843 1.00 84.62 87 HIS A O 1
ATOM 708 N N . LEU A 1 88 ? 9.380 0.641 -14.403 1.00 85.69 88 LEU A N 1
ATOM 709 C CA . LEU A 1 88 ? 9.866 1.062 -13.081 1.00 85.69 88 LEU A CA 1
ATOM 710 C C . LEU A 1 88 ? 11.181 1.860 -13.090 1.00 85.69 88 LEU A C 1
ATOM 712 O O . LEU A 1 88 ? 11.661 2.241 -12.020 1.00 85.69 88 LEU A O 1
ATOM 716 N N . CYS A 1 89 ? 11.778 2.107 -14.260 1.00 88.19 89 CYS A N 1
ATOM 717 C CA . CYS A 1 89 ? 13.041 2.846 -14.409 1.00 88.19 89 CYS A CA 1
ATOM 718 C C . CYS A 1 89 ? 14.203 2.317 -13.533 1.00 88.19 89 CYS A C 1
ATOM 720 O O . CYS A 1 89 ? 15.118 3.076 -13.207 1.00 88.19 89 CYS A O 1
ATOM 722 N N . ASP A 1 90 ? 14.188 1.039 -13.128 1.00 89.88 90 ASP A N 1
ATOM 723 C CA . ASP A 1 90 ? 15.253 0.432 -12.317 1.00 89.88 90 ASP A CA 1
ATOM 724 C C . ASP A 1 90 ? 16.198 -0.409 -13.199 1.00 89.88 90 ASP A C 1
ATOM 726 O O . ASP A 1 90 ? 15.860 -1.544 -13.550 1.00 89.88 90 ASP A O 1
ATOM 730 N N . PRO A 1 91 ? 17.403 0.096 -13.537 1.00 89.38 91 PRO A N 1
ATOM 731 C CA . PRO A 1 91 ? 18.335 -0.595 -14.427 1.00 89.38 91 PRO A CA 1
ATOM 732 C C . PRO A 1 91 ? 18.944 -1.868 -13.828 1.00 89.38 91 PRO A C 1
ATOM 734 O O . PRO A 1 91 ? 19.638 -2.599 -14.529 1.00 89.38 91 PRO A O 1
ATOM 737 N N . LYS A 1 92 ? 18.747 -2.129 -12.528 1.00 89.81 92 LYS A N 1
ATOM 738 C CA . LYS A 1 92 ? 19.181 -3.384 -11.898 1.00 89.81 92 LYS A CA 1
ATOM 739 C C . LYS A 1 92 ? 18.161 -4.497 -12.082 1.00 89.81 92 LYS A C 1
ATOM 741 O O . LYS A 1 92 ? 18.544 -5.662 -12.076 1.00 89.81 92 LYS A O 1
ATOM 746 N N . LEU A 1 93 ? 16.883 -4.138 -12.182 1.00 86.50 93 LEU A N 1
ATOM 747 C CA . LEU A 1 93 ? 15.786 -5.087 -12.363 1.00 86.50 93 LEU A CA 1
ATOM 748 C C . LEU A 1 93 ? 15.431 -5.282 -13.840 1.00 86.50 93 LEU A C 1
ATOM 750 O O . LEU A 1 93 ? 14.880 -6.321 -14.187 1.00 86.50 93 LEU A O 1
ATOM 754 N N . PHE A 1 94 ? 15.760 -4.316 -14.700 1.00 87.25 94 PHE A N 1
ATOM 755 C CA . PHE A 1 94 ? 15.505 -4.386 -16.134 1.00 87.25 94 PHE A CA 1
ATOM 756 C C . PHE A 1 94 ? 16.687 -3.834 -16.944 1.00 87.25 94 PHE A C 1
ATOM 758 O O . PHE A 1 94 ? 17.170 -2.732 -16.684 1.00 87.25 94 PHE A O 1
ATOM 765 N N . ASP A 1 95 ? 17.161 -4.588 -17.941 1.00 87.94 95 ASP A N 1
ATOM 766 C CA . ASP A 1 95 ? 18.268 -4.158 -18.803 1.00 87.94 95 ASP A CA 1
ATOM 767 C C . ASP A 1 95 ? 17.782 -3.209 -19.906 1.00 87.94 95 ASP A C 1
ATOM 769 O O . ASP A 1 95 ? 17.436 -3.614 -21.016 1.00 87.94 95 ASP A O 1
ATOM 773 N N . PHE A 1 96 ? 17.803 -1.913 -19.602 1.00 88.19 96 PHE A N 1
ATOM 774 C CA . PHE A 1 96 ? 17.471 -0.875 -20.576 1.00 88.19 96 PHE A CA 1
ATOM 775 C C . PHE A 1 96 ? 18.523 -0.705 -21.682 1.00 88.19 96 PHE A C 1
ATOM 777 O O . PHE A 1 96 ? 18.207 -0.163 -22.739 1.00 88.19 96 PHE A O 1
ATOM 784 N N . LYS A 1 97 ? 19.777 -1.129 -21.469 1.00 88.19 97 LYS A N 1
ATOM 785 C CA . LYS A 1 97 ? 20.859 -0.931 -22.451 1.00 88.19 97 LYS A CA 1
ATOM 786 C C . LYS A 1 97 ? 20.807 -1.970 -23.567 1.00 88.19 97 LYS A C 1
ATOM 788 O O . LYS A 1 97 ? 21.197 -1.669 -24.691 1.00 88.19 97 LYS A O 1
ATOM 793 N N . GLY A 1 98 ? 20.345 -3.176 -23.249 1.00 86.56 98 GLY A N 1
ATOM 794 C CA . GLY A 1 98 ? 20.221 -4.290 -24.184 1.00 86.56 98 GLY A CA 1
ATOM 795 C C . GLY A 1 98 ? 18.995 -4.245 -25.100 1.00 86.56 98 GLY A C 1
ATOM 796 O O . GLY A 1 98 ? 18.885 -5.114 -25.964 1.00 86.56 98 GLY A O 1
ATOM 797 N N . ILE A 1 99 ? 18.088 -3.268 -24.946 1.00 85.06 99 ILE A N 1
ATOM 798 C CA . ILE A 1 99 ? 16.859 -3.171 -25.752 1.00 85.06 99 ILE A CA 1
ATOM 799 C C . ILE A 1 99 ? 17.211 -2.982 -27.232 1.00 85.06 99 ILE A C 1
ATOM 801 O O . ILE A 1 99 ? 17.876 -2.017 -27.617 1.00 85.06 99 ILE A O 1
ATOM 805 N N . LYS A 1 100 ? 16.707 -3.880 -28.085 1.00 85.00 100 LYS A N 1
ATOM 806 C CA . LYS A 1 100 ? 16.825 -3.783 -29.546 1.00 85.00 100 LYS A CA 1
ATOM 807 C C . LYS A 1 100 ? 15.468 -3.516 -30.191 1.00 85.00 100 LYS A C 1
ATOM 809 O O . LYS A 1 100 ? 14.429 -3.960 -29.708 1.00 85.00 100 LYS A O 1
ATOM 814 N N . ARG A 1 101 ? 15.478 -2.803 -31.322 1.00 79.94 101 ARG A N 1
ATOM 815 C CA . ARG A 1 101 ? 14.271 -2.573 -32.134 1.00 79.94 101 ARG A CA 1
ATOM 816 C C . ARG A 1 101 ? 13.703 -3.913 -32.616 1.00 79.94 101 ARG A C 1
ATOM 818 O O . ARG A 1 101 ? 14.461 -4.744 -33.107 1.00 79.94 101 ARG A O 1
ATOM 825 N N . GLY A 1 102 ? 12.389 -4.097 -32.488 1.00 73.81 102 GLY A N 1
ATOM 826 C CA . GLY A 1 102 ? 11.687 -5.315 -32.915 1.00 73.81 102 GLY A CA 1
ATOM 827 C C . GLY A 1 102 ? 11.789 -6.499 -31.947 1.00 73.81 102 GLY A C 1
ATOM 828 O O . GLY A 1 102 ? 11.348 -7.593 -32.282 1.00 73.81 102 GLY A O 1
ATOM 829 N N . GLN A 1 103 ? 12.367 -6.311 -30.758 1.00 73.75 103 GLN A N 1
ATOM 830 C CA . GLN A 1 103 ? 12.420 -7.360 -29.746 1.00 73.75 103 GLN A CA 1
ATOM 831 C C . GLN A 1 103 ? 11.092 -7.429 -28.982 1.00 73.75 103 GLN A C 1
ATOM 833 O O . GLN A 1 103 ? 10.742 -6.502 -28.256 1.00 73.75 103 GLN A O 1
ATOM 838 N N . SER A 1 104 ? 10.372 -8.546 -29.105 1.00 67.06 104 SER A N 1
ATOM 839 C CA . SER A 1 104 ? 9.255 -8.873 -28.217 1.00 67.06 104 SER A CA 1
ATOM 840 C C . SER A 1 104 ? 9.817 -9.279 -26.855 1.00 67.06 104 SER A C 1
ATOM 842 O O . SER A 1 104 ? 10.451 -10.331 -26.721 1.00 67.06 104 SER A O 1
ATOM 844 N N . ILE A 1 105 ? 9.639 -8.431 -25.848 1.00 67.94 105 ILE A N 1
ATOM 845 C CA . ILE A 1 105 ? 10.113 -8.708 -24.492 1.00 67.94 105 ILE A CA 1
ATOM 846 C C . ILE A 1 105 ? 9.074 -9.611 -23.822 1.00 67.94 105 ILE A C 1
ATOM 848 O O . ILE A 1 105 ? 7.943 -9.195 -23.581 1.00 67.94 105 ILE A O 1
ATOM 852 N N . SER A 1 106 ? 9.434 -10.869 -23.566 1.00 59.16 106 SER A N 1
ATOM 853 C CA . SER A 1 106 ? 8.529 -11.839 -22.950 1.00 59.16 106 SER A CA 1
ATOM 854 C C . SER A 1 106 ? 8.086 -11.369 -21.559 1.00 59.16 106 SER A C 1
ATOM 856 O O . SER A 1 106 ? 8.912 -11.041 -20.709 1.00 59.16 106 SER A O 1
ATOM 858 N N . GLY A 1 107 ? 6.771 -11.340 -21.324 1.00 59.72 107 GLY A N 1
ATOM 859 C CA . GLY A 1 107 ? 6.187 -10.954 -20.033 1.00 59.72 107 GLY A CA 1
ATOM 860 C C . GLY A 1 107 ? 6.047 -9.446 -19.797 1.00 59.72 107 GLY A C 1
ATOM 861 O O . GLY A 1 107 ? 5.693 -9.049 -18.690 1.00 59.72 107 GLY A O 1
ATOM 862 N N . VAL A 1 108 ? 6.304 -8.610 -20.805 1.00 62.53 108 VAL A N 1
ATOM 863 C CA . VAL A 1 108 ? 5.947 -7.187 -20.779 1.00 62.53 108 VAL A CA 1
ATOM 864 C C . VAL A 1 108 ? 4.660 -7.025 -21.584 1.00 62.53 108 VAL A C 1
ATOM 866 O O . VAL A 1 108 ? 4.687 -7.144 -22.806 1.00 62.53 108 VAL A O 1
ATOM 869 N N . GLU A 1 109 ? 3.533 -6.774 -20.910 1.00 60.66 109 GLU A N 1
ATOM 870 C CA . GLU A 1 109 ? 2.398 -6.124 -21.574 1.00 60.66 109 GLU A CA 1
ATOM 871 C C . GLU A 1 109 ? 2.924 -4.787 -22.103 1.00 60.66 109 GLU A C 1
ATOM 873 O O . GLU A 1 109 ? 3.434 -3.966 -21.333 1.00 60.66 109 GLU A O 1
ATOM 878 N N . GLY A 1 110 ? 2.910 -4.628 -23.428 1.00 60.00 110 GLY A N 1
ATOM 879 C CA . GLY A 1 110 ? 3.269 -3.373 -24.079 1.00 60.00 110 GLY A CA 1
ATOM 880 C C . GLY A 1 110 ? 2.396 -2.223 -23.577 1.00 60.00 110 GLY A C 1
ATOM 881 O O . GLY A 1 110 ? 1.394 -2.435 -22.892 1.00 60.00 110 GLY A O 1
ATOM 882 N N . ASP A 1 111 ? 2.780 -0.992 -23.903 1.00 64.06 111 ASP A N 1
ATOM 883 C CA . ASP A 1 111 ? 1.993 0.190 -23.550 1.00 64.06 111 ASP A CA 1
ATOM 884 C C . ASP A 1 111 ? 0.762 0.326 -24.463 1.00 64.06 111 ASP A C 1
ATOM 886 O O . ASP A 1 111 ? 0.670 1.210 -25.312 1.00 64.06 111 ASP A O 1
ATOM 890 N N . ILE A 1 112 ? -0.212 -0.561 -24.251 1.00 61.94 112 ILE A N 1
ATOM 891 C CA . ILE A 1 112 ? -1.490 -0.587 -24.970 1.00 61.94 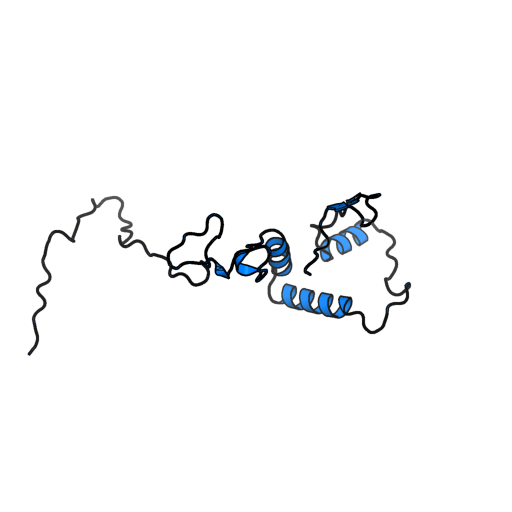112 ILE A CA 1
ATOM 892 C C . ILE A 1 112 ? -2.329 0.680 -24.753 1.00 61.94 112 ILE A C 1
ATOM 894 O O . ILE A 1 112 ? -3.339 0.863 -25.422 1.00 61.94 112 ILE A O 1
ATOM 898 N N . ALA A 1 113 ? -1.947 1.567 -23.825 1.00 61.34 113 ALA A N 1
ATOM 899 C CA . ALA A 1 113 ? -2.692 2.793 -23.558 1.00 61.34 113 ALA A CA 1
ATOM 900 C C . ALA A 1 113 ? -2.593 3.814 -24.707 1.00 61.34 113 ALA A C 1
ATOM 902 O O . ALA A 1 113 ? -3.441 4.704 -24.798 1.00 61.34 113 ALA A O 1
ATOM 903 N N . PHE A 1 114 ? -1.582 3.692 -25.575 1.00 57.56 114 PHE A N 1
ATOM 904 C CA . PHE A 1 114 ? -1.375 4.578 -26.727 1.00 57.56 114 PHE A CA 1
ATOM 905 C C . PHE A 1 114 ? -1.351 3.852 -28.076 1.00 57.56 114 PHE A C 1
ATOM 907 O O . PHE A 1 114 ? -1.224 4.506 -29.116 1.00 57.56 114 PHE A O 1
ATOM 914 N N . ASP A 1 115 ? -1.488 2.527 -28.076 1.00 68.56 115 ASP A N 1
ATOM 915 C CA . ASP A 1 115 ? -1.549 1.747 -29.304 1.00 68.56 115 ASP A CA 1
ATOM 916 C C . ASP A 1 115 ? -2.915 1.944 -29.980 1.00 68.56 115 ASP A C 1
ATOM 918 O O . ASP A 1 115 ? -3.965 1.959 -29.334 1.00 68.56 115 ASP A O 1
ATOM 922 N N . LYS A 1 116 ? -2.917 2.136 -31.306 1.00 64.25 116 LYS A N 1
ATOM 923 C CA . LYS A 1 116 ? -4.168 2.168 -32.075 1.00 64.25 116 LYS A CA 1
ATOM 924 C C . LYS A 1 116 ? -4.793 0.780 -32.020 1.00 64.25 116 LYS A C 1
ATOM 926 O O . LYS A 1 116 ? -4.143 -0.181 -32.418 1.00 64.25 116 LYS A O 1
ATOM 931 N N . GLU A 1 117 ? -6.053 0.698 -31.598 1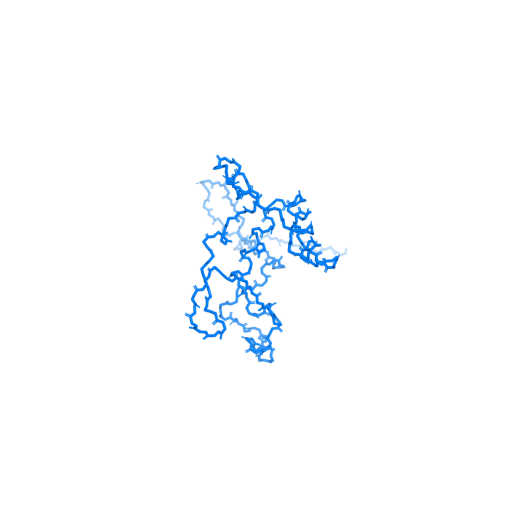.00 66.06 117 GLU A N 1
ATOM 932 C CA . GLU A 1 117 ? -6.847 -0.516 -31.771 1.00 66.06 117 GLU A CA 1
ATOM 933 C C . GLU A 1 117 ? -6.807 -0.924 -33.250 1.00 66.06 117 GLU A C 1
ATOM 935 O O . GLU A 1 117 ? -7.181 -0.147 -34.137 1.00 66.06 117 GLU A O 1
ATOM 940 N N . GLU A 1 118 ? -6.308 -2.129 -33.526 1.00 65.44 118 GLU A N 1
ATOM 941 C CA . GLU A 1 118 ? -6.431 -2.735 -34.846 1.00 65.44 118 GLU A CA 1
ATOM 942 C C . GLU A 1 118 ? -7.903 -3.089 -35.044 1.00 65.44 118 GLU A C 1
ATOM 944 O O . GLU A 1 118 ? -8.390 -4.133 -34.610 1.00 65.44 118 GLU A O 1
ATOM 949 N N . LEU A 1 119 ? -8.637 -2.164 -35.663 1.00 67.69 119 LEU A N 1
ATOM 950 C CA . LEU A 1 119 ? -9.984 -2.443 -36.127 1.00 67.69 119 LEU A CA 1
ATOM 951 C C . LEU A 1 119 ? -9.910 -3.613 -37.118 1.00 67.69 119 LEU A C 1
ATOM 953 O O . LEU A 1 119 ? -9.053 -3.588 -38.011 1.00 67.69 119 LEU A O 1
ATOM 957 N N . PRO A 1 120 ? -10.789 -4.623 -36.999 1.00 68.62 120 PRO A N 1
ATOM 958 C CA . PRO A 1 120 ? -10.855 -5.686 -37.985 1.00 68.62 120 PRO A CA 1
ATOM 959 C C . PRO A 1 120 ? -11.069 -5.066 -39.369 1.00 68.62 120 PRO A C 1
ATOM 961 O O . PRO A 1 120 ? -11.950 -4.232 -39.573 1.00 68.62 120 PRO A O 1
ATOM 964 N N . THR A 1 121 ? -10.230 -5.456 -40.326 1.00 63.59 121 THR A N 1
ATOM 965 C CA . THR A 1 121 ? -10.315 -4.999 -41.721 1.00 63.59 121 THR A CA 1
ATOM 966 C C . THR A 1 121 ? -11.544 -5.544 -42.441 1.00 63.59 121 THR A C 1
ATOM 968 O O . THR A 1 121 ? -11.900 -5.044 -43.507 1.00 63.59 121 THR A O 1
ATOM 971 N N . THR A 1 122 ? -12.209 -6.544 -41.863 1.00 65.06 122 THR A N 1
ATOM 972 C CA . THR A 1 122 ? -13.503 -7.030 -42.319 1.00 65.06 122 THR A CA 1
ATOM 973 C C . THR A 1 122 ? -14.621 -6.238 -41.637 1.00 65.06 122 THR A C 1
ATOM 975 O O . THR A 1 122 ? -14.727 -6.263 -40.407 1.00 65.06 122 THR A O 1
ATOM 978 N N . PRO A 1 123 ? -15.473 -5.526 -42.399 1.00 61.25 123 PRO A N 1
ATOM 979 C CA . PRO A 1 123 ? -16.662 -4.920 -41.825 1.00 61.25 123 PRO A CA 1
ATOM 980 C C . PRO A 1 123 ? -17.522 -6.023 -41.202 1.00 61.25 123 PRO A C 1
ATOM 982 O O . PRO A 1 123 ? -17.775 -7.057 -41.818 1.00 61.25 123 PRO A O 1
ATOM 985 N N . TYR A 1 124 ? -17.938 -5.810 -39.957 1.00 53.59 124 TYR A N 1
ATOM 986 C CA . TYR A 1 124 ? -18.863 -6.694 -39.263 1.00 53.59 124 TYR A CA 1
ATOM 987 C C . TYR A 1 124 ? -20.247 -6.515 -39.900 1.00 53.59 124 TYR A C 1
ATOM 989 O O . TYR A 1 124 ? -20.970 -5.576 -39.568 1.00 53.59 124 TYR A O 1
ATOM 997 N N . VAL A 1 125 ? -20.575 -7.359 -40.879 1.00 57.19 125 VAL A N 1
ATOM 998 C CA . VAL A 1 125 ? -21.918 -7.424 -41.461 1.00 57.19 125 VAL A CA 1
ATOM 999 C C . VAL A 1 125 ? -22.789 -8.181 -40.462 1.00 57.19 125 VAL A C 1
ATOM 1001 O O . VAL A 1 125 ? -22.643 -9.386 -40.280 1.00 57.19 125 VAL A O 1
ATOM 1004 N N . MET A 1 126 ? -23.637 -7.451 -39.739 1.00 47.12 126 MET A N 1
ATOM 1005 C CA . MET A 1 126 ? -24.721 -8.038 -38.953 1.00 47.12 126 MET A CA 1
ATOM 1006 C C . MET A 1 126 ? -25.901 -8.287 -39.888 1.00 47.12 126 MET A C 1
ATOM 1008 O O . MET A 1 126 ? -26.875 -7.551 -39.831 1.00 47.12 126 MET A O 1
ATOM 1012 N N . ASP A 1 127 ? -25.802 -9.300 -40.740 1.00 44.91 127 ASP A N 1
ATOM 1013 C CA . ASP A 1 127 ? -26.957 -9.880 -41.421 1.00 44.91 127 ASP A CA 1
ATOM 1014 C C . ASP A 1 127 ? -26.763 -11.399 -41.402 1.00 44.91 127 ASP A C 1
ATOM 1016 O O . ASP A 1 127 ? -25.780 -11.919 -41.926 1.00 44.91 127 ASP A O 1
ATOM 1020 N N . GLU A 1 128 ? -27.659 -12.116 -40.718 1.00 51.50 128 GLU A N 1
ATOM 1021 C CA . GLU A 1 128 ? -27.562 -13.568 -40.484 1.00 51.50 128 GLU A CA 1
ATOM 1022 C C . GLU A 1 128 ? -27.732 -14.418 -41.763 1.00 51.50 128 GLU A C 1
ATOM 1024 O O . GLU A 1 128 ? -27.635 -15.639 -41.679 1.00 51.50 128 GLU A O 1
ATOM 1029 N N . ASP A 1 129 ? -27.909 -13.805 -42.941 1.00 49.56 129 ASP A N 1
ATOM 1030 C CA . ASP A 1 129 ? -28.292 -14.500 -44.179 1.00 49.56 129 ASP A CA 1
ATOM 1031 C C . ASP A 1 129 ? -27.463 -14.147 -45.441 1.00 49.56 129 ASP A C 1
ATOM 1033 O O . ASP A 1 129 ? -27.856 -14.534 -46.544 1.00 49.56 129 ASP A O 1
ATOM 1037 N N . GLU A 1 130 ? -26.306 -13.475 -45.344 1.00 54.00 130 GLU A N 1
ATOM 1038 C CA . GLU A 1 130 ? -25.441 -13.226 -46.519 1.00 54.00 130 GLU A CA 1
ATOM 1039 C C . GLU A 1 130 ? -24.040 -13.854 -46.394 1.00 54.00 130 GLU A C 1
ATOM 1041 O O . GLU A 1 130 ? -23.230 -13.493 -45.540 1.00 54.00 130 GLU A O 1
ATOM 1046 N N . GLU A 1 131 ? -23.744 -14.808 -47.287 1.00 50.03 131 GLU A N 1
ATOM 1047 C CA . GLU A 1 131 ? -22.404 -15.374 -47.488 1.00 50.03 131 GLU A CA 1
ATOM 1048 C C . GLU A 1 131 ? -21.393 -14.257 -47.820 1.00 50.03 131 GLU A C 1
ATOM 1050 O O . GLU A 1 131 ? -21.686 -13.390 -48.651 1.00 50.03 131 GLU A O 1
ATOM 1055 N N . PRO A 1 132 ? -20.184 -14.266 -47.227 1.00 45.44 132 PRO A N 1
ATOM 1056 C CA . PRO A 1 132 ? -19.211 -13.198 -47.405 1.00 45.44 132 PRO A CA 1
ATOM 1057 C C . PRO A 1 132 ? -18.672 -13.204 -48.839 1.00 45.44 132 PRO A C 1
ATOM 1059 O O . PRO A 1 132 ? -17.776 -13.973 -49.189 1.00 45.44 132 PRO A O 1
ATOM 1062 N N . SER A 1 133 ? -19.193 -12.320 -49.687 1.00 47.44 133 SER A N 1
ATOM 1063 C CA . SER A 1 133 ? -18.624 -12.100 -51.012 1.00 47.44 133 SER A CA 1
ATOM 1064 C C . SER A 1 133 ? -17.318 -11.308 -50.896 1.00 47.44 133 SER A C 1
ATOM 1066 O O . SER A 1 133 ? -17.303 -10.150 -50.473 1.00 47.44 133 SER A O 1
ATOM 1068 N N . ASP A 1 134 ? -16.211 -11.936 -51.294 1.00 45.56 134 ASP A N 1
ATOM 1069 C CA . ASP A 1 134 ? -14.894 -11.314 -51.426 1.00 45.56 134 ASP A CA 1
ATOM 1070 C C . ASP A 1 134 ? -14.898 -10.263 -52.552 1.00 45.56 134 ASP A C 1
ATOM 1072 O O . ASP A 1 134 ? -14.633 -10.546 -53.722 1.00 45.56 134 ASP A O 1
ATOM 1076 N N . PHE A 1 135 ? -15.198 -9.013 -52.196 1.00 54.28 135 PHE A N 1
ATOM 1077 C CA . PHE A 1 135 ? -15.176 -7.877 -53.122 1.00 54.28 135 PHE A CA 1
ATOM 1078 C C . PHE A 1 135 ? -13.758 -7.455 -53.553 1.00 54.28 135 PHE A C 1
ATOM 1080 O O . PHE A 1 135 ? -13.622 -6.537 -54.362 1.00 54.28 135 PHE A O 1
ATOM 1087 N N . SER A 1 136 ? -12.690 -8.100 -53.060 1.00 54.94 136 SER A N 1
ATOM 1088 C CA . SER A 1 136 ? -11.324 -7.808 -53.518 1.00 54.94 136 SER A CA 1
ATOM 1089 C C . SER A 1 136 ? -11.007 -8.434 -54.883 1.00 54.94 136 SER A C 1
ATOM 1091 O O . SER A 1 136 ? -10.153 -7.925 -55.615 1.00 54.94 136 SER A O 1
ATOM 1093 N N . ALA A 1 137 ? -11.727 -9.497 -55.263 1.00 53.66 137 ALA A N 1
ATOM 1094 C CA . ALA A 1 137 ? -11.496 -10.232 -56.505 1.00 53.66 137 ALA A CA 1
ATOM 1095 C C . ALA A 1 137 ? -12.078 -9.530 -57.748 1.00 53.66 137 ALA A C 1
ATOM 1097 O O . ALA A 1 137 ? -11.530 -9.651 -58.849 1.00 53.66 137 ALA A O 1
ATOM 1098 N N . GLU A 1 138 ? -13.143 -8.737 -57.600 1.00 48.75 138 GLU A N 1
ATOM 1099 C CA . GLU A 1 138 ? -13.740 -8.002 -58.716 1.00 48.75 138 GLU A CA 1
ATOM 1100 C C . GLU A 1 138 ? -13.181 -6.583 -58.812 1.00 48.75 138 GLU A C 1
ATOM 1102 O O . GLU A 1 138 ? -13.720 -5.603 -58.304 1.00 48.75 138 GLU A O 1
ATOM 1107 N N . LYS A 1 139 ? -12.070 -6.477 -59.540 1.00 54.50 139 LYS A N 1
ATOM 1108 C CA . LYS A 1 139 ? -11.431 -5.232 -59.974 1.00 54.50 139 LYS A CA 1
ATOM 1109 C C . LYS A 1 139 ? -12.415 -4.350 -60.771 1.00 54.50 139 LYS A C 1
ATOM 1111 O O . LYS A 1 139 ? -12.403 -4.350 -62.000 1.00 54.50 139 LYS A O 1
ATOM 1116 N N . ARG A 1 140 ? -13.275 -3.585 -60.093 1.00 49.31 140 ARG A N 1
ATOM 1117 C CA . ARG A 1 140 ? -14.195 -2.608 -60.704 1.00 49.31 140 ARG A CA 1
ATOM 1118 C C . ARG A 1 140 ? -14.251 -1.305 -59.915 1.00 49.31 140 ARG A C 1
ATOM 1120 O O . ARG A 1 140 ? -15.302 -0.885 -59.454 1.00 49.31 140 ARG A O 1
ATOM 1127 N N . ILE A 1 141 ? -13.123 -0.606 -59.841 1.00 51.47 141 ILE A N 1
ATOM 1128 C CA . ILE A 1 141 ? -13.143 0.847 -59.649 1.00 51.47 141 ILE A CA 1
ATOM 1129 C C . ILE A 1 141 ? -12.177 1.449 -60.666 1.00 51.47 141 ILE A C 1
ATOM 1131 O O . ILE A 1 141 ? -10.966 1.487 -60.460 1.00 51.47 141 ILE A O 1
ATOM 1135 N N . ASN A 1 142 ? -12.715 1.881 -61.808 1.00 50.25 142 ASN A N 1
ATOM 1136 C CA . ASN A 1 142 ? -11.962 2.700 -62.749 1.00 50.25 142 ASN A CA 1
ATOM 1137 C C . ASN A 1 142 ? -11.917 4.126 -62.199 1.00 50.25 142 ASN A C 1
ATOM 1139 O O . ASN A 1 142 ? -12.906 4.856 -62.272 1.00 50.25 142 ASN A O 1
ATOM 1143 N N . PHE A 1 143 ? -10.766 4.527 -61.662 1.00 50.84 143 PHE A N 1
ATOM 1144 C CA . PHE A 1 143 ? -10.492 5.931 -61.381 1.00 50.84 143 PHE A CA 1
ATOM 1145 C C . PHE A 1 143 ? -10.417 6.683 -62.709 1.00 50.84 143 PHE A C 1
ATOM 1147 O O . PHE A 1 143 ? -9.537 6.435 -63.534 1.00 50.84 143 PHE A O 1
ATOM 1154 N N . LYS A 1 144 ? -11.364 7.594 -62.936 1.00 45.84 144 LYS A N 1
ATOM 1155 C CA . LYS A 1 144 ? -11.297 8.527 -64.057 1.00 45.84 144 LYS A CA 1
ATOM 1156 C C . LYS A 1 144 ? -10.251 9.583 -63.695 1.00 45.84 144 LYS A C 1
ATOM 1158 O O . LYS A 1 144 ? -10.467 10.350 -62.761 1.00 45.84 144 LYS A O 1
ATOM 1163 N N . ALA A 1 145 ? -9.109 9.575 -64.380 1.00 47.84 145 ALA A N 1
ATOM 1164 C CA . ALA A 1 145 ? -8.140 10.661 -64.276 1.00 47.84 145 ALA A CA 1
ATOM 1165 C C . ALA A 1 145 ? -8.810 11.969 -64.726 1.00 47.84 145 ALA A C 1
ATOM 1167 O O . ALA A 1 145 ? -9.517 11.989 -65.735 1.00 47.84 145 ALA A O 1
ATOM 1168 N N . VAL A 1 146 ? -8.620 13.027 -63.943 1.00 54.97 146 VAL A N 1
ATOM 1169 C CA . VAL A 1 146 ? -9.037 14.392 -64.273 1.00 54.97 146 VAL A CA 1
ATOM 1170 C C . VAL A 1 146 ? -7.765 15.135 -64.679 1.00 54.97 146 VAL A C 1
ATOM 1172 O O .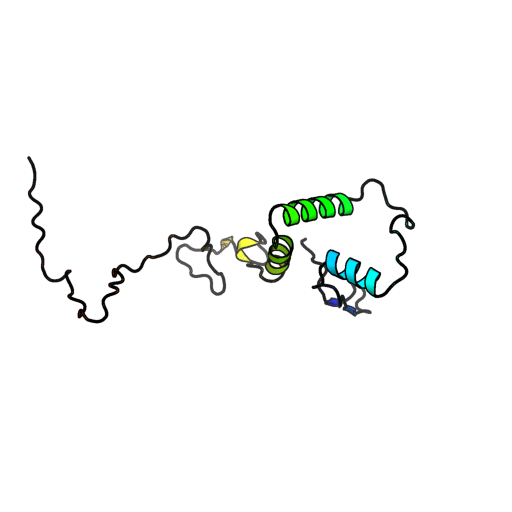 VAL A 1 146 ? -6.822 15.164 -63.888 1.00 54.97 146 VAL A O 1
ATOM 1175 N N . GLU A 1 147 ? -7.727 15.632 -65.919 1.00 45.12 147 GLU A N 1
ATOM 1176 C CA . GLU A 1 147 ? -6.747 16.630 -66.392 1.00 45.12 147 GLU A CA 1
ATOM 1177 C C . GLU A 1 147 ? -6.981 17.990 -65.727 1.00 45.12 147 GLU A C 1
ATOM 1179 O O . GLU A 1 147 ? -8.166 18.360 -65.539 1.00 45.12 147 GLU A O 1
#

Foldseek 3Di:
DDDDPDQWDQDPVNPDIDHNPCPPPDPVVVVVVCVVVVPDDDDPPPPCPDPPPVVVVVVVVVVVVCVVPPCVVVVVVVCVVVDDPVPPPDCVSPPPPPDDPPDDDPPDPPPPVPDDPPDPPDPPPPDPPDDDDPPVPDPPDDDDDDD

Radius of gyration: 28.03 Å; chains: 1; bounding box: 49×35×89 Å